Protein AF-A0A521FNT0-F1 (afdb_monomer_lite)

Organism: NCBI:txid1010611

Radius of gyration: 18.38 Å; chains: 1; bounding box: 33×50×55 Å

Foldseek 3Di:
DDPPDDDDDDDDPVVVVVVVVVVVVVLVVVLVVQCVVVVHHSVVSVVVVVVVVLVVLCVQPVVLSVQLVVLVCLLPDPPHDPVSNVVSVVSNVVSVVVSVVSVVVVVVVVVPDD

Structure (mmCIF, N/CA/C/O backbone):
data_AF-A0A521FNT0-F1
#
_entry.id   AF-A0A521FNT0-F1
#
loop_
_atom_site.group_PDB
_atom_site.id
_atom_site.type_symbol
_atom_site.label_atom_id
_atom_site.label_alt_id
_atom_site.label_comp_id
_atom_site.label_asym_id
_atom_site.label_entity_id
_atom_site.label_seq_id
_atom_site.pdbx_PDB_ins_code
_atom_site.Cartn_x
_atom_site.Cartn_y
_atom_site.Cartn_z
_atom_site.occupancy
_atom_site.B_iso_or_equiv
_atom_site.auth_seq_id
_atom_site.auth_comp_id
_atom_site.auth_asym_id
_atom_site.auth_atom_id
_atom_site.pdbx_PDB_model_num
ATOM 1 N N . MET A 1 1 ? 17.311 4.123 34.436 1.00 40.69 1 MET A N 1
ATOM 2 C CA . MET A 1 1 ? 16.516 3.098 33.728 1.00 40.69 1 MET A CA 1
ATOM 3 C C . MET A 1 1 ? 16.772 3.285 32.241 1.00 40.69 1 MET A C 1
ATOM 5 O O . MET A 1 1 ? 16.282 4.247 31.668 1.00 40.69 1 MET A O 1
ATOM 9 N N . THR A 1 2 ? 17.659 2.482 31.662 1.00 50.25 2 THR A N 1
ATOM 10 C CA . THR A 1 2 ? 18.022 2.520 30.237 1.00 50.25 2 THR A CA 1
ATOM 11 C C . THR A 1 2 ? 16.870 1.919 29.432 1.00 50.25 2 THR A C 1
ATOM 13 O O . THR A 1 2 ? 16.444 0.805 29.723 1.00 50.25 2 THR A O 1
ATOM 16 N N . ASP A 1 3 ? 16.312 2.672 28.481 1.00 54.53 3 ASP A N 1
ATOM 17 C CA . ASP A 1 3 ? 15.236 2.197 27.602 1.00 54.53 3 ASP A CA 1
ATOM 18 C C . ASP A 1 3 ? 15.739 0.986 26.787 1.00 54.53 3 ASP A C 1
ATOM 20 O O . ASP A 1 3 ? 16.749 1.081 26.093 1.00 54.53 3 ASP A O 1
ATOM 24 N N . ILE A 1 4 ? 15.066 -0.163 26.923 1.00 61.34 4 ILE A N 1
ATOM 25 C CA . ILE A 1 4 ? 15.440 -1.467 26.334 1.00 61.34 4 ILE A CA 1
ATOM 26 C C . ILE A 1 4 ? 15.068 -1.529 24.837 1.00 61.34 4 ILE A C 1
ATOM 28 O O . ILE A 1 4 ? 15.388 -2.489 24.133 1.00 61.34 4 ILE A O 1
ATOM 32 N N . ARG A 1 5 ? 14.379 -0.510 24.305 1.00 68.19 5 ARG A N 1
ATOM 33 C CA . ARG A 1 5 ? 13.996 -0.476 22.891 1.00 68.19 5 ARG A CA 1
ATOM 34 C C . ARG A 1 5 ? 15.233 -0.357 22.001 1.00 68.19 5 ARG A C 1
ATOM 36 O O . ARG A 1 5 ? 16.069 0.523 22.195 1.00 68.19 5 ARG A O 1
ATOM 43 N N . LYS A 1 6 ? 15.320 -1.237 20.991 1.00 54.25 6 LYS A N 1
ATOM 44 C CA . LYS A 1 6 ? 16.344 -1.170 19.936 1.00 54.25 6 LYS A CA 1
ATOM 45 C C . LYS A 1 6 ? 16.426 0.274 19.409 1.00 54.25 6 LYS A C 1
ATOM 47 O O . LYS A 1 6 ? 15.373 0.854 19.127 1.00 54.25 6 LYS A O 1
ATOM 52 N N . PRO A 1 7 ? 17.628 0.861 19.276 1.00 68.75 7 PRO A N 1
ATOM 53 C CA . PRO A 1 7 ? 17.769 2.227 18.794 1.00 68.75 7 PRO A CA 1
ATOM 54 C C . PRO A 1 7 ? 17.115 2.356 17.417 1.00 68.75 7 PRO A C 1
ATOM 56 O O . PRO A 1 7 ? 17.423 1.602 16.494 1.00 68.75 7 PRO A O 1
ATOM 59 N N . VAL A 1 8 ? 16.182 3.303 17.288 1.00 69.56 8 VAL A N 1
ATOM 60 C CA . VAL A 1 8 ? 15.528 3.594 16.011 1.00 69.56 8 VAL A CA 1
ATOM 61 C C . VAL A 1 8 ? 16.548 4.306 15.130 1.00 69.56 8 VAL A C 1
ATOM 63 O O . VAL A 1 8 ? 16.787 5.501 15.303 1.00 69.56 8 VAL A O 1
ATOM 66 N N . GLN A 1 9 ? 17.156 3.578 14.194 1.00 71.06 9 GLN A N 1
ATOM 67 C CA . GLN A 1 9 ? 18.001 4.185 13.172 1.00 71.06 9 GLN A CA 1
ATOM 68 C C . GLN A 1 9 ? 17.129 5.066 12.277 1.00 71.06 9 GLN A C 1
ATOM 70 O O . GLN A 1 9 ? 16.244 4.584 11.572 1.00 71.06 9 GLN A O 1
ATOM 75 N N . ARG A 1 10 ? 17.361 6.377 12.339 1.00 73.94 10 ARG A N 1
ATOM 76 C CA . ARG A 1 10 ? 16.763 7.353 11.429 1.00 73.94 10 ARG A CA 1
ATOM 77 C C . ARG A 1 10 ? 17.869 7.832 10.494 1.00 73.94 10 ARG A C 1
ATOM 79 O O . ARG A 1 10 ? 18.678 8.644 10.938 1.00 73.94 10 ARG A O 1
ATOM 86 N N . PRO A 1 11 ? 17.952 7.307 9.260 1.00 77.94 11 PRO A N 1
ATOM 87 C CA . PRO A 1 11 ? 18.937 7.785 8.301 1.00 77.94 11 PRO A CA 1
ATOM 88 C C . PRO A 1 11 ? 18.740 9.283 8.053 1.00 77.94 11 PRO A C 1
ATOM 90 O O . PRO A 1 11 ? 17.605 9.772 8.098 1.00 77.94 11 PRO A O 1
ATOM 93 N N . ASP A 1 12 ? 19.833 10.004 7.814 1.00 88.25 12 ASP A N 1
ATOM 94 C CA . ASP A 1 12 ? 19.775 11.405 7.393 1.00 88.25 12 ASP A CA 1
ATOM 95 C C . ASP A 1 12 ? 19.097 11.549 6.017 1.00 88.25 12 ASP A C 1
ATOM 97 O O . ASP A 1 12 ? 18.793 10.564 5.337 1.00 88.25 12 ASP A O 1
ATOM 101 N N . SER A 1 13 ? 18.798 12.786 5.616 1.00 84.31 13 SER A N 1
ATOM 102 C CA . SER A 1 13 ? 18.087 13.054 4.360 1.00 84.31 13 SER A CA 1
ATOM 103 C C . SER A 1 13 ? 18.835 12.525 3.135 1.00 84.31 13 SER A C 1
ATOM 105 O O . SER A 1 13 ? 18.212 11.968 2.237 1.00 84.31 13 SER A O 1
ATOM 107 N N . GLU A 1 14 ? 20.163 12.643 3.114 1.00 89.44 14 GLU A N 1
ATOM 108 C CA . GLU A 1 14 ? 20.989 12.182 1.995 1.00 89.44 14 GLU A CA 1
ATOM 109 C C . GLU A 1 14 ? 20.944 10.654 1.860 1.00 89.44 14 GLU A C 1
ATOM 111 O O . GLU A 1 14 ? 20.745 10.116 0.767 1.00 89.44 14 GLU A O 1
ATOM 116 N N . THR A 1 15 ? 21.031 9.951 2.987 1.00 87.81 15 THR A N 1
ATOM 117 C CA . THR A 1 15 ? 20.911 8.497 3.063 1.00 87.81 15 THR A CA 1
ATOM 118 C C . THR A 1 15 ? 19.506 8.047 2.667 1.00 87.81 15 THR A C 1
ATOM 120 O O . THR A 1 15 ? 19.365 7.090 1.906 1.00 87.81 15 THR A O 1
ATOM 123 N N . GLN A 1 16 ? 18.454 8.746 3.107 1.00 85.00 16 GLN A N 1
ATOM 124 C CA . GLN A 1 16 ? 17.076 8.453 2.694 1.00 85.00 16 GLN A CA 1
ATOM 125 C C . GLN A 1 16 ? 16.885 8.604 1.179 1.00 85.00 16 GLN A C 1
ATOM 127 O O . GLN A 1 16 ? 16.254 7.7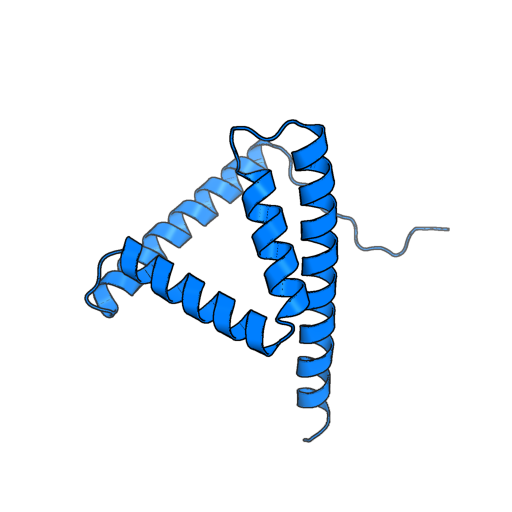49 0.551 1.00 85.00 16 GLN A O 1
ATOM 132 N N . ASP A 1 17 ? 17.455 9.646 0.576 1.00 88.56 17 ASP A N 1
ATOM 133 C CA . ASP A 1 17 ? 17.385 9.870 -0.868 1.00 88.56 17 ASP A CA 1
ATOM 134 C C . ASP A 1 17 ? 18.194 8.827 -1.649 1.00 88.56 17 ASP A C 1
ATOM 136 O O . ASP A 1 17 ? 17.738 8.314 -2.677 1.00 88.56 17 ASP A O 1
ATOM 140 N N . ALA A 1 18 ? 19.378 8.453 -1.157 1.00 90.69 18 ALA A N 1
ATOM 141 C CA . ALA A 1 18 ? 20.175 7.368 -1.721 1.00 90.69 18 ALA A CA 1
ATOM 142 C C . ALA A 1 18 ? 19.423 6.027 -1.675 1.00 90.69 18 ALA A C 1
ATOM 144 O O . ALA A 1 18 ? 19.320 5.345 -2.700 1.00 90.69 18 ALA A O 1
ATOM 145 N N . MET A 1 19 ? 18.822 5.690 -0.531 1.00 88.38 19 MET A N 1
ATOM 146 C CA . MET A 1 19 ? 17.981 4.500 -0.377 1.00 88.38 19 MET A CA 1
ATOM 147 C C . MET A 1 19 ? 16.786 4.535 -1.330 1.00 88.38 19 MET A C 1
ATOM 149 O O . MET A 1 19 ? 16.524 3.549 -2.017 1.00 88.38 19 MET A O 1
ATOM 153 N N . ARG A 1 20 ? 16.087 5.672 -1.438 1.00 88.00 20 ARG A N 1
ATOM 154 C CA . ARG A 1 20 ? 14.946 5.826 -2.350 1.00 88.00 20 ARG A CA 1
ATOM 155 C C . ARG A 1 20 ? 15.347 5.569 -3.802 1.00 88.00 20 ARG A C 1
ATOM 157 O O . ARG A 1 20 ? 14.628 4.862 -4.505 1.00 88.00 20 ARG A O 1
ATOM 164 N N . ARG A 1 21 ? 16.491 6.099 -4.249 1.00 93.25 21 ARG A N 1
ATOM 165 C CA . ARG A 1 21 ? 17.018 5.858 -5.605 1.00 93.25 21 ARG A CA 1
ATOM 166 C C . ARG A 1 21 ? 17.339 4.386 -5.843 1.00 93.25 21 ARG A C 1
ATOM 168 O O . ARG A 1 21 ? 16.958 3.852 -6.881 1.00 93.25 21 ARG A O 1
ATOM 175 N N . MET A 1 22 ? 17.991 3.730 -4.883 1.00 94.38 22 MET A N 1
ATOM 176 C CA . MET A 1 22 ? 18.320 2.304 -4.968 1.00 94.38 22 MET A CA 1
ATOM 177 C C . MET A 1 22 ? 17.058 1.437 -5.052 1.00 94.38 22 MET A C 1
ATOM 179 O O . MET A 1 22 ? 16.945 0.598 -5.945 1.00 94.38 22 MET A O 1
ATOM 183 N N . ILE A 1 23 ? 16.086 1.681 -4.168 1.00 91.88 23 ILE A N 1
ATOM 184 C CA . ILE A 1 23 ? 14.800 0.972 -4.154 1.00 91.88 23 ILE A CA 1
ATOM 185 C C . ILE A 1 23 ? 14.070 1.182 -5.481 1.00 91.88 23 ILE A C 1
ATOM 187 O O . ILE A 1 23 ? 13.605 0.220 -6.085 1.00 91.88 23 ILE A O 1
ATOM 191 N N . HIS A 1 24 ? 14.012 2.420 -5.973 1.00 92.69 24 HIS A N 1
ATOM 192 C CA . HIS A 1 24 ? 13.373 2.726 -7.249 1.00 92.69 24 HIS A CA 1
ATOM 193 C C . HIS A 1 24 ? 14.036 1.987 -8.419 1.00 92.69 24 HIS A C 1
ATOM 195 O O . HIS A 1 24 ? 13.341 1.375 -9.227 1.00 92.69 24 HIS A O 1
ATOM 201 N N . ALA A 1 25 ? 15.371 1.993 -8.497 1.00 95.19 25 ALA A N 1
ATOM 202 C CA . ALA A 1 25 ? 16.103 1.271 -9.536 1.00 95.19 25 ALA A CA 1
ATOM 203 C C . ALA A 1 25 ? 15.795 -0.234 -9.503 1.00 95.19 25 ALA A C 1
ATOM 205 O O . ALA A 1 25 ? 15.520 -0.830 -10.544 1.00 95.19 25 ALA A O 1
ATOM 206 N N . HIS A 1 26 ? 15.763 -0.827 -8.307 1.00 94.75 26 HIS A N 1
ATOM 207 C CA . HIS A 1 26 ? 15.424 -2.236 -8.141 1.00 94.75 26 HIS A CA 1
ATOM 208 C C . HIS A 1 26 ? 13.975 -2.541 -8.549 1.00 94.75 26 HIS A C 1
ATOM 210 O O . HIS A 1 26 ? 13.729 -3.513 -9.259 1.00 94.75 26 HIS A O 1
ATOM 216 N N . LEU A 1 27 ? 13.017 -1.692 -8.160 1.00 93.12 27 LEU A N 1
ATOM 217 C CA . LEU A 1 27 ? 11.609 -1.844 -8.537 1.00 93.12 27 LEU A CA 1
ATOM 218 C C . LEU A 1 27 ? 11.407 -1.745 -10.051 1.00 93.12 27 LEU A C 1
ATOM 220 O O . LE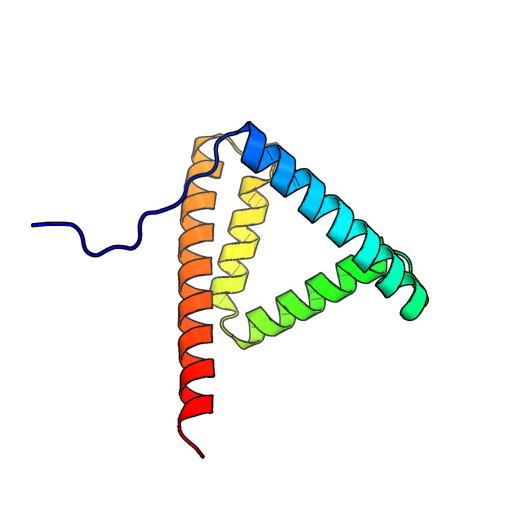U A 1 27 ? 10.625 -2.512 -10.613 1.00 93.12 27 LEU A O 1
ATOM 224 N N . MET A 1 28 ? 12.121 -0.843 -10.726 1.00 95.75 28 MET A N 1
ATOM 225 C CA . MET A 1 28 ? 12.063 -0.715 -12.185 1.00 95.75 28 MET A CA 1
ATOM 226 C C . MET A 1 28 ? 12.630 -1.935 -12.899 1.00 95.75 28 MET A C 1
ATOM 228 O O . MET A 1 28 ? 11.994 -2.458 -13.813 1.00 95.75 28 MET A O 1
ATOM 232 N N . ASP A 1 29 ? 13.776 -2.434 -12.451 1.00 96.62 29 ASP A N 1
ATOM 233 C CA . ASP A 1 29 ? 14.386 -3.647 -12.991 1.00 96.62 29 ASP A CA 1
ATOM 234 C C . ASP A 1 29 ? 13.500 -4.889 -12.760 1.00 96.62 29 ASP A C 1
ATOM 236 O O . ASP A 1 29 ? 13.204 -5.638 -13.696 1.00 96.62 29 ASP A O 1
ATOM 240 N N . ALA A 1 30 ? 12.972 -5.062 -11.544 1.00 94.56 30 ALA A N 1
ATOM 241 C CA . ALA A 1 30 ? 12.031 -6.132 -11.219 1.00 94.56 30 ALA A CA 1
ATOM 242 C C . ALA A 1 30 ? 10.751 -6.056 -12.069 1.00 94.56 30 ALA A C 1
ATOM 244 O O . ALA A 1 30 ? 10.334 -7.066 -12.636 1.00 94.56 30 ALA A O 1
ATOM 245 N N . THR A 1 31 ? 10.178 -4.860 -12.233 1.00 95.69 31 THR A N 1
ATOM 246 C CA . THR A 1 31 ? 8.995 -4.635 -13.081 1.00 95.69 31 THR A CA 1
ATOM 247 C C . THR A 1 31 ? 9.294 -4.963 -14.542 1.00 95.69 31 THR A C 1
ATOM 249 O O . THR A 1 31 ? 8.494 -5.623 -15.202 1.00 95.69 31 THR A O 1
ATOM 252 N N . ALA A 1 32 ? 10.455 -4.558 -15.064 1.00 96.88 32 ALA A N 1
ATOM 253 C CA . ALA A 1 32 ? 10.849 -4.835 -16.444 1.00 96.88 32 ALA A CA 1
ATOM 254 C C . ALA A 1 32 ? 11.082 -6.332 -16.701 1.00 96.88 32 ALA A C 1
ATOM 256 O O . ALA A 1 32 ? 10.751 -6.843 -17.772 1.00 96.88 32 ALA A O 1
ATOM 257 N N . ARG A 1 33 ? 11.662 -7.062 -15.742 1.00 97.12 33 ARG A N 1
ATOM 258 C CA . ARG A 1 33 ? 11.784 -8.526 -15.830 1.00 97.12 33 ARG A CA 1
ATOM 259 C C . ARG A 1 33 ? 10.425 -9.215 -15.735 1.00 97.12 33 ARG A C 1
ATOM 261 O O . ARG A 1 33 ? 10.109 -10.027 -16.599 1.00 97.12 33 ARG A O 1
ATOM 268 N N . GLY A 1 34 ? 9.628 -8.866 -14.727 1.00 94.44 34 GLY A N 1
ATOM 269 C CA . GLY A 1 34 ? 8.329 -9.483 -14.466 1.00 94.44 34 GLY A CA 1
ATOM 270 C C . GLY A 1 34 ? 7.335 -9.276 -15.604 1.00 94.44 34 GLY A C 1
ATOM 271 O O . GLY A 1 34 ? 6.740 -10.236 -16.080 1.00 94.44 34 GLY A O 1
ATOM 272 N N . SER A 1 35 ? 7.223 -8.046 -16.112 1.00 97.00 35 SER A N 1
ATOM 273 C CA . SER A 1 35 ? 6.333 -7.724 -17.237 1.00 97.00 35 SER A CA 1
ATOM 274 C C . SER A 1 35 ? 6.711 -8.459 -18.525 1.00 97.00 35 SER A C 1
ATOM 276 O O . SER A 1 35 ? 5.835 -9.011 -19.186 1.00 97.00 35 SER A O 1
ATOM 278 N N . ARG A 1 36 ? 8.011 -8.565 -18.845 1.00 97.38 36 ARG A N 1
ATOM 279 C CA . ARG A 1 36 ? 8.485 -9.376 -19.980 1.00 97.38 36 ARG A CA 1
ATOM 280 C C . ARG A 1 36 ? 8.156 -10.854 -19.809 1.00 97.38 36 ARG A C 1
ATOM 282 O O . ARG A 1 36 ? 7.662 -11.462 -20.750 1.00 97.38 36 ARG A O 1
ATOM 289 N N . ALA A 1 37 ? 8.405 -11.416 -18.627 1.00 96.62 37 ALA A N 1
ATOM 290 C CA . ALA A 1 37 ? 8.117 -12.822 -18.350 1.00 96.62 37 ALA A CA 1
ATOM 291 C C . ALA A 1 37 ? 6.612 -13.133 -18.424 1.00 96.62 37 ALA A C 1
ATOM 293 O O . ALA A 1 37 ? 6.225 -14.181 -18.929 1.00 96.62 37 ALA A O 1
ATOM 294 N N . ALA A 1 38 ? 5.769 -12.206 -17.967 1.00 93.06 38 ALA A N 1
ATOM 295 C CA . ALA A 1 38 ? 4.315 -12.325 -18.009 1.00 93.06 38 ALA A CA 1
ATOM 296 C C . ALA A 1 38 ? 3.697 -11.949 -19.371 1.00 93.06 38 ALA A C 1
ATOM 298 O O . ALA A 1 38 ? 2.486 -12.072 -19.540 1.00 93.06 38 ALA A O 1
ATOM 299 N N . GLY A 1 39 ? 4.491 -11.458 -20.331 1.00 96.12 39 GLY A N 1
ATOM 300 C CA . GLY A 1 39 ? 3.994 -11.017 -21.636 1.00 96.12 39 GLY A CA 1
ATOM 301 C C . GLY A 1 39 ? 3.048 -9.811 -21.566 1.00 96.12 39 GLY A C 1
ATOM 302 O O . GLY A 1 39 ? 2.139 -9.698 -22.384 1.00 96.12 39 GLY A O 1
ATOM 303 N N . CYS A 1 40 ? 3.229 -8.917 -20.591 1.00 95.88 40 CYS A N 1
ATOM 304 C CA . CYS A 1 40 ? 2.370 -7.751 -20.382 1.00 95.88 40 CYS A CA 1
ATOM 305 C C . CYS A 1 40 ? 3.178 -6.447 -20.289 1.00 95.88 40 CYS A C 1
ATOM 307 O O . CYS A 1 40 ? 4.407 -6.437 -20.341 1.00 95.88 40 CYS A O 1
ATOM 309 N N . THR A 1 41 ? 2.488 -5.309 -20.177 1.00 96.19 41 THR A N 1
ATOM 310 C CA . THR A 1 41 ? 3.163 -4.023 -19.943 1.00 96.19 41 THR A CA 1
ATOM 311 C C . THR A 1 41 ? 3.621 -3.905 -18.488 1.00 96.19 41 THR A C 1
ATOM 313 O O . THR A 1 41 ? 3.038 -4.517 -17.592 1.00 96.19 41 THR A O 1
ATOM 316 N N . GLY A 1 42 ? 4.621 -3.059 -18.220 1.00 92.38 42 GLY A N 1
ATOM 317 C CA . GLY A 1 42 ? 5.055 -2.765 -16.848 1.00 92.38 42 GLY A CA 1
ATOM 318 C C . GLY A 1 42 ? 3.916 -2.267 -15.951 1.00 92.38 42 GLY A C 1
ATOM 319 O O . GLY A 1 42 ? 3.804 -2.688 -14.804 1.00 92.38 42 GLY A O 1
ATOM 320 N N . MET A 1 43 ? 3.018 -1.436 -16.489 1.00 94.00 43 MET A N 1
ATOM 321 C CA . MET A 1 43 ? 1.851 -0.954 -15.747 1.00 94.00 43 MET A CA 1
ATOM 322 C C . MET A 1 43 ? 0.872 -2.086 -15.428 1.00 94.00 43 MET A C 1
ATOM 324 O O . MET A 1 43 ? 0.435 -2.200 -14.287 1.00 94.00 43 MET A O 1
ATOM 328 N N . SER A 1 44 ? 0.568 -2.953 -16.399 1.00 93.06 44 SER A N 1
ATOM 329 C CA . SER A 1 44 ? -0.282 -4.127 -16.172 1.00 93.06 44 SER A CA 1
ATOM 330 C C . SER A 1 44 ? 0.304 -5.036 -15.092 1.00 93.06 44 SER A C 1
ATOM 332 O O . SER A 1 44 ? -0.423 -5.463 -14.203 1.00 93.06 44 SER A O 1
ATOM 334 N N . PHE A 1 45 ? 1.618 -5.278 -15.124 1.00 94.88 45 PHE A N 1
ATOM 335 C CA . PHE A 1 45 ? 2.312 -6.080 -14.118 1.00 94.88 45 PHE A CA 1
ATOM 336 C C . PHE A 1 45 ? 2.157 -5.501 -12.704 1.00 94.88 45 PHE A C 1
ATOM 338 O O . PHE A 1 45 ? 1.774 -6.217 -11.781 1.00 94.88 45 PHE A O 1
ATOM 345 N N . VAL A 1 46 ? 2.392 -4.194 -12.540 1.00 93.50 46 VAL A N 1
ATOM 346 C CA . VAL A 1 46 ? 2.230 -3.515 -11.244 1.00 93.50 46 VAL A CA 1
ATOM 347 C C . VAL A 1 46 ? 0.776 -3.562 -10.775 1.00 93.50 46 VAL A C 1
ATOM 349 O O . VAL A 1 46 ? 0.526 -3.860 -9.610 1.00 93.50 46 VAL A O 1
ATOM 352 N N . MET A 1 47 ? -0.188 -3.318 -11.668 1.00 93.38 47 MET A N 1
ATOM 353 C CA . MET A 1 47 ? -1.613 -3.388 -11.329 1.00 93.38 47 MET A CA 1
ATOM 354 C C . MET A 1 47 ? -2.018 -4.787 -10.862 1.00 93.38 47 MET A C 1
ATOM 356 O O . MET A 1 47 ? -2.688 -4.899 -9.841 1.00 93.38 47 MET A O 1
ATOM 360 N N . ILE A 1 48 ? -1.565 -5.841 -11.549 1.00 91.31 48 ILE A N 1
ATOM 361 C CA . ILE A 1 48 ? -1.808 -7.232 -11.143 1.00 91.31 48 ILE A CA 1
ATOM 362 C C . ILE A 1 48 ? -1.243 -7.481 -9.739 1.00 91.31 48 ILE A C 1
ATOM 364 O O . ILE A 1 48 ? -1.965 -7.956 -8.863 1.00 91.31 48 ILE A O 1
ATOM 368 N N . GLY A 1 49 ? 0.012 -7.094 -9.489 1.00 90.56 49 GLY A N 1
ATOM 369 C CA . GLY A 1 49 ? 0.633 -7.242 -8.170 1.00 90.56 49 GLY A CA 1
ATOM 370 C C . GLY A 1 49 ? -0.135 -6.511 -7.066 1.00 90.56 49 GLY A C 1
ATOM 371 O O . GLY A 1 49 ? -0.393 -7.087 -6.013 1.00 90.56 49 GLY A O 1
ATOM 372 N N . MET A 1 50 ? -0.578 -5.276 -7.322 1.00 91.81 50 MET A N 1
ATOM 373 C CA . MET A 1 50 ? -1.403 -4.525 -6.370 1.00 91.81 50 MET A CA 1
ATOM 374 C C . MET A 1 50 ? -2.762 -5.184 -6.123 1.00 91.81 50 MET A C 1
ATOM 376 O O . MET A 1 50 ? -3.241 -5.152 -4.993 1.00 91.81 50 MET A O 1
ATOM 380 N N . THR A 1 51 ? -3.388 -5.781 -7.143 1.00 91.94 51 THR A N 1
ATOM 381 C CA . THR A 1 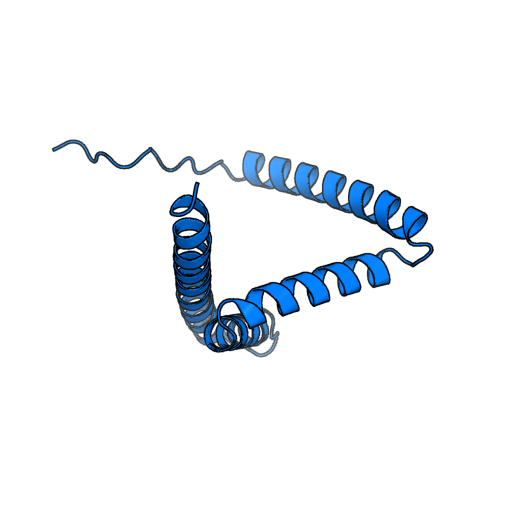51 ? -4.667 -6.487 -6.966 1.00 91.94 51 THR A CA 1
ATOM 382 C C . THR A 1 51 ? -4.522 -7.773 -6.162 1.00 91.94 51 THR A C 1
ATOM 384 O O . THR A 1 51 ? -5.372 -8.030 -5.316 1.00 91.94 51 THR A O 1
ATOM 387 N N . ILE A 1 52 ? -3.444 -8.537 -6.370 1.00 92.50 52 ILE A N 1
ATOM 388 C CA . ILE A 1 52 ? -3.148 -9.741 -5.579 1.00 92.50 52 ILE A CA 1
ATOM 389 C C . ILE A 1 52 ? -2.920 -9.343 -4.123 1.00 92.50 52 ILE A C 1
ATOM 391 O O . ILE A 1 52 ? -3.610 -9.835 -3.240 1.00 92.50 52 ILE A O 1
ATOM 395 N N . TRP A 1 53 ? -2.045 -8.364 -3.890 1.00 93.00 53 TRP A N 1
ATOM 396 C CA . TRP A 1 53 ? -1.764 -7.850 -2.551 1.00 93.00 53 TRP A CA 1
ATOM 397 C C . TRP A 1 53 ? -3.018 -7.321 -1.840 1.00 93.00 53 TRP A C 1
ATOM 399 O O . TRP A 1 53 ? -3.230 -7.580 -0.658 1.00 93.00 53 TRP A O 1
ATOM 409 N N . ALA A 1 54 ? -3.883 -6.592 -2.550 1.00 92.88 54 ALA A N 1
ATOM 410 C CA . ALA A 1 54 ? -5.150 -6.136 -1.988 1.00 92.88 54 ALA A CA 1
ATOM 411 C C . ALA A 1 54 ? -6.104 -7.303 -1.682 1.00 92.88 54 ALA A C 1
ATOM 413 O O . ALA A 1 54 ? -6.834 -7.225 -0.698 1.00 92.88 54 ALA A O 1
ATOM 414 N N . GLY A 1 55 ? -6.097 -8.363 -2.495 1.00 94.44 55 GLY A N 1
ATOM 415 C CA . GLY A 1 55 ? -6.838 -9.599 -2.237 1.00 94.44 55 GLY A CA 1
ATOM 416 C C . GLY A 1 55 ? -6.370 -10.292 -0.959 1.00 94.44 55 GLY A C 1
ATOM 417 O O . GLY A 1 55 ? -7.180 -10.513 -0.067 1.00 94.44 55 GLY A O 1
ATOM 418 N N . GLU A 1 56 ? -5.063 -10.514 -0.816 1.00 92.44 56 GLU A N 1
ATOM 419 C CA . GLU A 1 56 ? -4.458 -11.129 0.378 1.00 92.44 56 GLU A CA 1
ATOM 420 C C . GLU A 1 56 ? -4.774 -10.329 1.654 1.00 92.44 56 GLU A C 1
ATOM 422 O O . GLU A 1 56 ? -5.181 -10.877 2.677 1.00 92.44 56 GLU A O 1
ATOM 427 N N . LEU A 1 57 ? -4.681 -8.996 1.600 1.00 92.69 57 LEU A N 1
ATOM 428 C CA . LEU A 1 57 ? -5.062 -8.153 2.738 1.00 92.69 57 LEU A CA 1
ATOM 429 C C . LEU A 1 57 ? -6.566 -8.182 3.039 1.00 92.69 57 LEU A C 1
ATOM 431 O O . LEU A 1 57 ? -6.964 -7.956 4.185 1.00 92.69 57 LEU A O 1
ATOM 435 N N . ALA A 1 58 ? -7.407 -8.397 2.026 1.00 93.44 58 ALA A N 1
ATOM 436 C CA . ALA A 1 58 ? -8.848 -8.510 2.208 1.00 93.44 58 ALA A CA 1
ATOM 437 C C . ALA A 1 58 ? -9.228 -9.837 2.871 1.00 93.44 58 ALA A C 1
ATOM 439 O O . ALA A 1 58 ? -10.204 -9.864 3.618 1.00 93.44 58 ALA A O 1
ATOM 440 N N . GLU A 1 59 ? -8.468 -10.901 2.614 1.00 93.06 59 GLU A N 1
ATOM 441 C CA . GLU A 1 59 ? -8.602 -12.19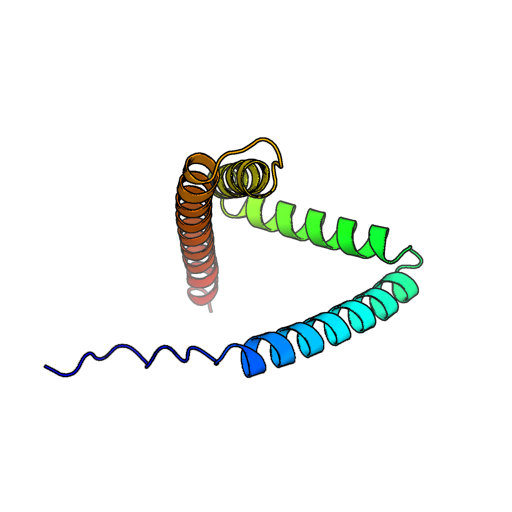1 3.297 1.00 93.06 59 GLU A CA 1
ATOM 442 C C . GLU A 1 59 ? -8.188 -12.081 4.773 1.00 93.06 59 GLU A C 1
ATOM 444 O O . GLU A 1 59 ? -8.893 -12.597 5.638 1.00 93.06 59 GLU A O 1
ATOM 449 N N . LEU A 1 60 ? -7.131 -11.314 5.067 1.00 92.06 60 LEU A N 1
ATOM 450 C CA . LEU A 1 60 ? -6.651 -11.030 6.427 1.00 92.06 60 LEU A CA 1
ATOM 451 C C . LEU A 1 60 ? -7.629 -10.196 7.278 1.00 92.06 60 LEU A C 1
ATOM 453 O O . LEU A 1 60 ? -8.104 -10.627 8.327 1.00 92.06 60 LEU A O 1
ATOM 457 N N . ASP A 1 61 ? -7.899 -8.952 6.870 1.00 94.44 61 ASP A N 1
ATOM 458 C CA . ASP A 1 61 ? -8.870 -8.072 7.534 1.00 94.44 61 ASP A CA 1
ATOM 459 C C . ASP A 1 61 ? -9.447 -7.071 6.515 1.00 94.44 61 ASP A C 1
ATOM 461 O O . ASP A 1 61 ? -8.894 -5.976 6.307 1.00 94.44 61 ASP A O 1
ATOM 465 N N . PRO A 1 62 ? -10.620 -7.373 5.926 1.00 94.88 62 PRO A N 1
ATOM 466 C CA . PRO A 1 62 ? -11.208 -6.534 4.886 1.00 94.88 62 PRO A CA 1
ATOM 467 C C . PRO A 1 62 ? -11.621 -5.158 5.422 1.00 94.88 62 PRO A C 1
ATOM 469 O O . PRO A 1 62 ? -11.631 -4.159 4.693 1.00 94.88 62 PRO A O 1
ATOM 472 N N . ARG A 1 63 ? -11.937 -5.058 6.720 1.00 96.31 63 ARG A N 1
ATOM 473 C CA . ARG A 1 63 ? -12.355 -3.800 7.343 1.00 96.31 63 ARG A CA 1
ATOM 474 C C . ARG A 1 63 ? -11.167 -2.869 7.543 1.00 96.31 63 ARG A C 1
ATOM 476 O O . ARG A 1 63 ? -11.308 -1.658 7.346 1.00 96.31 63 ARG A O 1
ATOM 483 N N . SER A 1 64 ? -10.027 -3.397 7.975 1.00 95.81 64 SER A N 1
ATOM 484 C CA . SER A 1 64 ? -8.807 -2.601 8.131 1.00 95.81 64 SER A CA 1
ATOM 485 C C . SER A 1 64 ? -8.214 -2.226 6.774 1.00 95.81 64 SER A C 1
ATOM 487 O O . SER A 1 64 ? -7.868 -1.057 6.593 1.00 95.81 64 SER A O 1
ATOM 489 N N . LEU A 1 65 ? -8.234 -3.125 5.783 1.00 96.50 65 LEU A N 1
ATOM 490 C CA . LEU A 1 65 ? -7.879 -2.792 4.399 1.00 96.50 65 LEU A CA 1
ATOM 491 C C . LEU A 1 65 ? -8.724 -1.629 3.856 1.00 96.50 65 LEU A C 1
ATOM 493 O O . LEU A 1 65 ? -8.175 -0.625 3.402 1.00 96.50 65 LEU A O 1
ATOM 497 N N . SER A 1 66 ? -10.054 -1.710 3.964 1.00 96.81 66 SER A N 1
ATOM 498 C CA . SER A 1 66 ? -10.960 -0.651 3.495 1.00 96.81 66 SER A CA 1
ATOM 499 C C . SER A 1 66 ? -10.645 0.710 4.134 1.00 96.81 66 SER A C 1
ATOM 501 O O . SER A 1 66 ? -10.563 1.726 3.442 1.00 96.81 66 SER A O 1
ATOM 503 N N . LYS A 1 67 ? -10.374 0.740 5.446 1.00 97.31 67 LYS A N 1
ATOM 504 C CA . LYS A 1 67 ? -9.980 1.971 6.155 1.00 97.31 67 LYS A CA 1
ATOM 505 C C . LYS A 1 67 ? -8.626 2.508 5.708 1.00 97.31 67 LYS A C 1
ATOM 507 O O . LYS A 1 67 ? -8.440 3.724 5.687 1.00 97.31 67 LYS A O 1
ATOM 512 N N . MET A 1 68 ? -7.679 1.625 5.398 1.00 96.88 68 MET A N 1
ATOM 513 C CA . MET A 1 68 ? -6.378 2.021 4.873 1.00 96.88 68 MET A CA 1
ATOM 514 C C . MET A 1 68 ? -6.535 2.668 3.492 1.00 96.88 68 MET A C 1
ATOM 516 O O . MET A 1 68 ? -6.006 3.757 3.284 1.00 96.88 68 MET A O 1
ATOM 520 N N . LEU A 1 69 ? -7.293 2.046 2.584 1.00 96.00 69 LEU A N 1
ATOM 521 C CA . LEU A 1 69 ? -7.529 2.562 1.231 1.00 96.00 69 LEU A CA 1
ATOM 522 C C . LEU A 1 69 ? -8.295 3.896 1.243 1.00 96.00 69 LEU A C 1
ATOM 524 O O . LEU A 1 69 ? -7.895 4.829 0.549 1.00 96.00 69 LEU A O 1
ATOM 528 N N . ASP A 1 70 ? -9.322 4.036 2.088 1.00 97.50 70 ASP A N 1
ATOM 529 C CA . ASP A 1 70 ? -10.025 5.314 2.294 1.00 97.50 70 ASP A CA 1
ATOM 530 C C . ASP A 1 70 ? -9.097 6.404 2.853 1.00 97.50 70 ASP A C 1
ATOM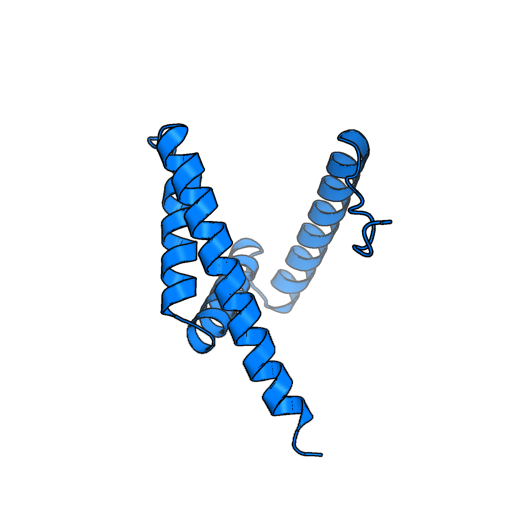 532 O O . ASP A 1 70 ? -9.137 7.562 2.448 1.00 97.50 70 ASP A O 1
ATOM 536 N N . ALA A 1 71 ? -8.207 6.058 3.783 1.00 97.56 71 ALA A N 1
ATOM 537 C CA . ALA A 1 71 ? -7.247 7.029 4.287 1.00 97.56 71 ALA A CA 1
ATOM 538 C C . ALA A 1 71 ? -6.251 7.470 3.201 1.00 97.56 71 ALA A C 1
ATOM 540 O O . ALA A 1 71 ? -5.921 8.654 3.128 1.00 97.56 71 ALA A O 1
ATOM 541 N N . LEU A 1 72 ? -5.793 6.546 2.350 1.00 96.50 72 LEU A N 1
ATOM 542 C CA . LEU A 1 72 ? -4.910 6.860 1.226 1.00 96.50 72 LEU A CA 1
ATOM 543 C C . LEU A 1 72 ? -5.589 7.793 0.217 1.00 96.50 72 LEU A C 1
ATOM 545 O O . LEU A 1 72 ? -4.943 8.740 -0.232 1.00 96.50 72 LEU A O 1
ATOM 549 N N . SER A 1 73 ? -6.878 7.590 -0.081 1.00 97.31 73 SER A N 1
ATOM 550 C CA . SER A 1 73 ? -7.611 8.468 -1.004 1.00 97.31 73 SER A CA 1
ATOM 551 C C . SER A 1 73 ? -7.600 9.924 -0.523 1.00 97.31 73 SER A C 1
ATOM 553 O O . SER A 1 73 ? -7.315 10.822 -1.305 1.00 97.31 73 SER A O 1
ATOM 555 N N . VAL A 1 74 ? -7.770 10.159 0.783 1.00 97.88 74 VAL A N 1
ATOM 556 C CA . VAL A 1 74 ? -7.717 11.506 1.379 1.00 97.88 74 VAL A CA 1
ATOM 557 C C . VAL A 1 74 ? -6.295 12.081 1.428 1.00 97.88 74 VAL A C 1
ATOM 559 O O . VAL A 1 74 ? -6.110 13.287 1.281 1.00 97.88 74 VAL A O 1
ATOM 562 N N . ILE A 1 75 ? -5.268 11.254 1.655 1.00 97.31 75 ILE A N 1
ATOM 563 C CA . ILE A 1 75 ? -3.866 11.714 1.708 1.00 97.31 75 ILE A CA 1
ATOM 564 C C . ILE A 1 75 ? -3.424 12.267 0.347 1.00 97.31 75 ILE A C 1
ATOM 566 O O . ILE A 1 75 ? -2.783 13.324 0.286 1.00 97.31 75 ILE A O 1
ATOM 570 N N . TYR A 1 76 ? -3.781 11.561 -0.726 1.00 95.56 76 TYR A N 1
ATOM 571 C CA . TYR A 1 76 ? -3.390 11.902 -2.091 1.00 95.56 76 TYR A CA 1
ATOM 572 C C . TYR A 1 76 ? -4.396 12.794 -2.824 1.00 95.56 76 TYR A C 1
ATOM 574 O O . TYR A 1 76 ? -4.086 13.265 -3.915 1.00 95.56 76 TYR A O 1
ATOM 582 N N . ASP A 1 77 ? -5.545 13.099 -2.216 1.00 96.44 77 ASP A N 1
ATOM 583 C CA . ASP A 1 77 ? -6.490 14.080 -2.743 1.00 96.44 77 ASP A CA 1
ATOM 584 C C . ASP A 1 77 ? -5.844 15.487 -2.783 1.00 96.44 77 ASP A C 1
ATOM 586 O O . ASP A 1 77 ? -5.395 16.005 -1.745 1.00 96.44 77 ASP A O 1
ATOM 590 N N . PRO A 1 78 ? -5.752 16.133 -3.963 1.00 95.88 78 PRO A N 1
ATOM 591 C CA . PRO A 1 78 ? -5.255 17.501 -4.077 1.00 95.88 78 PRO A CA 1
ATOM 592 C C . PRO A 1 78 ? -6.180 18.536 -3.418 1.00 95.88 78 PRO A C 1
ATOM 594 O O . PRO A 1 78 ? -5.692 19.592 -3.021 1.00 95.88 78 PRO A O 1
ATOM 597 N N . ALA A 1 79 ? -7.477 18.249 -3.264 1.00 97.06 79 ALA A N 1
ATOM 598 C CA . ALA A 1 79 ? -8.445 19.149 -2.636 1.00 97.06 79 ALA A CA 1
ATOM 599 C C . ALA A 1 79 ? -8.440 19.073 -1.097 1.00 97.06 79 ALA A C 1
ATOM 601 O O . ALA A 1 79 ? -8.966 19.967 -0.428 1.00 97.06 79 ALA A O 1
ATOM 602 N N . ALA A 1 80 ? -7.835 18.034 -0.513 1.00 96.06 80 ALA A N 1
ATOM 603 C CA . ALA A 1 80 ? -7.780 17.866 0.933 1.00 96.06 80 ALA A CA 1
ATOM 604 C C . ALA A 1 80 ? -6.782 18.834 1.595 1.00 96.06 80 ALA A C 1
ATOM 606 O O . ALA A 1 80 ? -5.623 18.963 1.193 1.00 96.06 80 ALA A O 1
ATOM 607 N N . ASN A 1 81 ? -7.205 19.471 2.686 1.00 96.94 81 ASN A N 1
ATOM 608 C CA . ASN A 1 81 ? -6.359 20.358 3.480 1.00 96.94 81 ASN A CA 1
ATOM 609 C C . ASN A 1 81 ? -5.396 19.589 4.410 1.00 96.94 81 ASN A C 1
ATOM 611 O O . ASN A 1 81 ? -5.540 18.389 4.661 1.00 96.94 81 ASN A O 1
ATOM 615 N N . ALA A 1 82 ? -4.414 20.298 4.978 1.00 97.12 82 ALA A N 1
ATOM 616 C CA . ALA A 1 82 ? -3.380 19.701 5.831 1.00 97.12 82 ALA A CA 1
ATOM 617 C C . ALA A 1 82 ? -3.949 18.934 7.042 1.00 97.12 82 ALA A C 1
ATOM 619 O O . ALA A 1 82 ? -3.447 17.867 7.401 1.00 97.12 82 ALA A O 1
ATOM 620 N N . THR A 1 83 ? -5.026 19.431 7.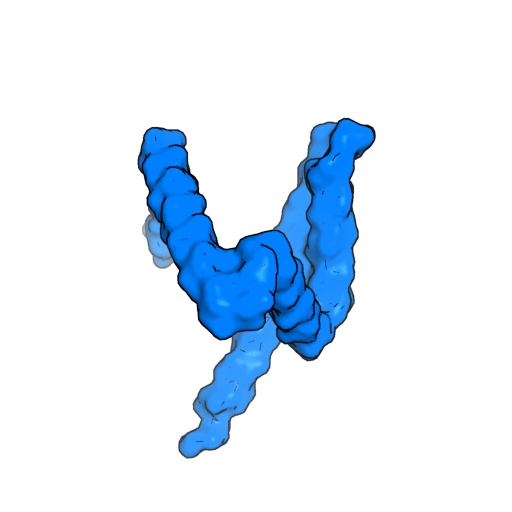657 1.00 97.62 83 THR A N 1
ATOM 621 C CA . THR A 1 83 ? -5.674 18.767 8.797 1.00 97.62 83 THR A CA 1
ATOM 622 C C . THR A 1 83 ? -6.361 17.467 8.384 1.00 97.62 83 THR A C 1
ATOM 624 O O . THR A 1 83 ? -6.263 16.469 9.102 1.00 97.62 83 THR A O 1
ATOM 627 N N . GLN A 1 84 ? -7.033 17.447 7.230 1.00 96.75 84 GLN A N 1
ATOM 628 C CA . GLN A 1 84 ? -7.638 16.238 6.666 1.00 96.75 84 GLN A CA 1
ATOM 629 C C . GLN A 1 84 ? -6.567 15.183 6.380 1.00 96.75 84 GLN A C 1
ATOM 631 O O . GLN A 1 84 ? -6.711 14.045 6.830 1.00 96.75 84 GLN A O 1
ATOM 636 N N . LYS A 1 85 ? -5.456 15.577 5.747 1.00 97.56 85 LYS A N 1
ATOM 637 C CA . LYS A 1 85 ? -4.323 14.683 5.460 1.00 97.56 85 LYS A CA 1
ATOM 638 C C . LYS A 1 85 ? -3.686 14.124 6.732 1.00 97.56 85 LYS A C 1
ATOM 640 O O . LYS A 1 85 ? -3.468 12.920 6.826 1.00 97.56 85 LYS A O 1
ATOM 645 N N . ALA A 1 86 ? -3.477 14.949 7.759 1.00 97.31 86 ALA A N 1
ATOM 646 C CA . ALA A 1 86 ? -2.932 14.494 9.040 1.00 97.31 86 ALA A CA 1
ATOM 647 C C . ALA A 1 86 ? -3.858 13.494 9.762 1.00 97.31 86 ALA A C 1
ATOM 649 O O . ALA A 1 86 ? -3.401 12.481 10.302 1.00 97.31 86 ALA A O 1
ATOM 650 N N . ARG A 1 87 ? -5.176 13.745 9.759 1.00 97.25 87 ARG A N 1
ATOM 651 C CA . ARG A 1 87 ? -6.171 12.810 10.316 1.00 97.25 87 ARG A CA 1
ATOM 652 C C . ARG A 1 87 ? -6.229 11.514 9.512 1.00 97.25 87 ARG A C 1
ATOM 654 O O . ARG A 1 87 ? -6.315 10.442 10.108 1.00 97.25 87 ARG A O 1
ATOM 661 N N . ALA A 1 88 ? -6.164 11.601 8.187 1.00 97.50 88 ALA A N 1
ATOM 662 C CA . ALA A 1 88 ? -6.101 10.442 7.311 1.00 97.50 88 ALA A CA 1
ATOM 663 C C . ALA A 1 88 ? -4.844 9.606 7.583 1.00 97.50 88 ALA A C 1
ATOM 665 O O . ALA A 1 88 ? -4.971 8.413 7.819 1.00 97.50 88 ALA A O 1
ATOM 666 N N . GLU A 1 89 ? -3.669 10.216 7.730 1.00 97.69 89 GLU A N 1
ATOM 667 C CA . GLU A 1 89 ? -2.434 9.497 8.074 1.00 97.69 89 GLU A CA 1
ATOM 668 C C . GLU A 1 89 ? -2.508 8.799 9.443 1.00 97.69 89 GLU A C 1
ATOM 670 O O . GLU A 1 89 ? -1.978 7.702 9.631 1.00 97.69 89 GLU A O 1
ATOM 675 N N . LYS A 1 90 ? -3.204 9.389 10.424 1.00 97.56 90 LYS A N 1
ATOM 676 C CA . LYS A 1 90 ? -3.491 8.701 11.695 1.00 97.56 90 LYS A CA 1
ATOM 677 C C . LYS A 1 90 ? -4.393 7.478 11.487 1.00 97.56 90 LYS A C 1
ATOM 679 O O . LYS A 1 90 ? -4.114 6.427 12.059 1.00 97.56 90 LYS A O 1
ATOM 684 N N . ARG A 1 91 ? -5.452 7.599 10.676 1.00 97.06 91 ARG A N 1
ATOM 685 C CA . ARG A 1 91 ? -6.352 6.476 10.347 1.00 97.06 91 ARG A CA 1
ATOM 686 C C . ARG A 1 91 ? -5.628 5.375 9.572 1.00 97.06 91 ARG A C 1
ATOM 688 O O . ARG A 1 91 ? -5.797 4.210 9.913 1.00 97.06 91 ARG A O 1
ATOM 695 N N . ARG A 1 92 ? -4.789 5.747 8.600 1.00 97.38 92 ARG A N 1
ATOM 696 C CA . ARG A 1 92 ? -3.968 4.831 7.801 1.00 97.38 92 ARG A CA 1
ATOM 697 C C . ARG A 1 92 ? -3.061 3.992 8.697 1.00 97.38 92 ARG A C 1
ATOM 699 O O . ARG A 1 92 ? -3.116 2.773 8.622 1.00 97.38 92 ARG A O 1
ATOM 706 N N . ARG A 1 93 ? -2.282 4.630 9.581 1.00 96.25 93 ARG A N 1
ATOM 707 C CA . ARG A 1 93 ? -1.389 3.925 10.520 1.00 96.25 93 ARG A CA 1
ATOM 708 C C . ARG A 1 93 ? -2.147 2.960 11.423 1.00 96.25 93 ARG A C 1
ATOM 710 O O . ARG A 1 93 ? -1.814 1.789 11.454 1.00 96.25 93 ARG A O 1
ATOM 717 N N . ALA A 1 94 ? -3.233 3.416 12.046 1.00 96.25 94 ALA A N 1
ATOM 718 C CA . ALA A 1 94 ? -4.039 2.559 12.915 1.00 96.25 94 ALA A CA 1
ATOM 719 C C . ALA A 1 94 ? -4.677 1.361 12.184 1.00 96.25 94 ALA A C 1
ATOM 721 O O . ALA A 1 94 ? -4.961 0.345 12.812 1.00 96.25 94 ALA A O 1
ATOM 722 N N . ALA A 1 95 ? -4.959 1.482 10.884 1.00 95.94 95 ALA A N 1
ATOM 723 C CA . ALA A 1 95 ? -5.444 0.374 10.066 1.00 95.94 95 ALA A CA 1
ATOM 724 C C . ALA A 1 95 ? -4.314 -0.604 9.704 1.00 95.94 95 ALA A C 1
ATOM 726 O O . ALA A 1 95 ? -4.507 -1.812 9.790 1.00 95.94 95 ALA A O 1
ATOM 727 N N . VAL A 1 96 ? -3.128 -0.087 9.376 1.00 94.31 96 VAL A N 1
ATOM 728 C CA . VAL A 1 96 ? -1.924 -0.893 9.124 1.00 94.31 96 VAL A CA 1
ATOM 729 C C . VAL A 1 96 ? -1.510 -1.682 10.365 1.00 94.31 96 VAL A C 1
ATOM 731 O O . VAL A 1 96 ? -1.250 -2.873 10.255 1.00 94.31 96 VAL A O 1
ATOM 734 N N . ASP A 1 97 ? -1.530 -1.066 11.549 1.00 94.69 97 ASP A N 1
ATOM 735 C CA . ASP A 1 97 ? -1.208 -1.752 12.808 1.00 94.69 97 ASP A CA 1
ATOM 736 C C . ASP A 1 97 ? -2.145 -2.949 13.059 1.00 94.69 97 ASP A C 1
ATOM 738 O O . ASP A 1 97 ? -1.726 -3.978 13.582 1.00 94.69 97 ASP A O 1
ATOM 742 N N . LYS A 1 98 ? -3.416 -2.843 12.649 1.00 93.50 98 LYS A N 1
ATOM 743 C CA . LYS A 1 98 ? -4.387 -3.943 12.748 1.00 93.50 98 LYS A CA 1
ATOM 744 C C . LYS A 1 98 ? -4.147 -5.044 11.728 1.00 93.50 98 LYS A C 1
ATOM 746 O O . LYS A 1 98 ? -4.295 -6.205 12.080 1.00 93.50 98 LYS A O 1
ATOM 751 N N . LEU A 1 99 ? -3.771 -4.686 10.501 1.00 91.81 99 LEU A N 1
ATOM 752 C CA . LEU A 1 99 ? -3.394 -5.663 9.477 1.00 91.81 99 LEU A CA 1
ATOM 753 C C . LEU A 1 99 ? -2.160 -6.461 9.911 1.00 91.81 99 LEU A C 1
ATOM 755 O O . LEU A 1 99 ? -2.159 -7.677 9.776 1.00 91.81 99 LEU A O 1
ATOM 759 N N . PHE A 1 100 ? -1.156 -5.806 10.505 1.00 90.69 100 PHE A N 1
ATOM 760 C CA . PHE A 1 100 ? -0.008 -6.511 11.083 1.00 90.69 100 PHE A CA 1
ATOM 761 C C . PHE A 1 100 ? -0.412 -7.434 12.233 1.00 90.69 100 PHE A C 1
ATOM 763 O O . PHE A 1 100 ? 0.015 -8.578 12.256 1.00 90.69 100 PHE A O 1
ATOM 770 N N . ALA A 1 101 ? -1.283 -6.984 13.140 1.00 90.25 101 ALA A N 1
ATOM 771 C CA . ALA A 1 101 ? -1.774 -7.845 14.214 1.00 90.25 101 ALA A CA 1
ATOM 772 C C . ALA A 1 101 ? -2.575 -9.057 13.692 1.00 90.25 101 ALA A C 1
ATOM 774 O O . ALA A 1 101 ? -2.484 -10.135 14.270 1.00 90.25 101 ALA A O 1
ATOM 775 N N . ALA A 1 102 ? -3.354 -8.893 12.616 1.00 88.50 102 ALA A N 1
ATOM 776 C CA . ALA A 1 102 ? -4.070 -9.995 11.971 1.00 88.50 102 ALA A CA 1
ATOM 777 C C . ALA A 1 102 ? -3.099 -10.996 11.326 1.00 88.50 102 ALA A C 1
ATOM 779 O O . ALA A 1 102 ? -3.240 -12.198 11.533 1.00 88.50 102 ALA A O 1
ATOM 780 N N . LEU A 1 103 ? -2.075 -10.495 10.629 1.00 86.81 103 LEU A N 1
ATOM 781 C CA . LEU A 1 103 ? -1.010 -11.320 10.062 1.00 86.81 103 LEU A CA 1
ATOM 782 C C . LEU A 1 103 ? -0.256 -12.096 11.149 1.00 86.81 103 LEU A C 1
ATOM 784 O O . LEU A 1 103 ? -0.031 -13.291 11.001 1.00 86.81 103 LEU A O 1
ATOM 788 N N . ASP A 1 104 ? 0.097 -11.441 12.258 1.00 87.56 104 ASP A N 1
ATOM 789 C CA . ASP A 1 104 ? 0.771 -12.095 13.382 1.00 87.56 104 ASP A CA 1
ATOM 790 C C . ASP A 1 104 ? -0.079 -13.243 13.956 1.00 87.56 104 ASP A C 1
ATOM 792 O O . ASP A 1 104 ? 0.462 -14.281 14.330 1.00 87.56 104 ASP A O 1
ATOM 796 N N . LEU A 1 105 ? -1.407 -13.092 14.021 1.00 85.69 105 LEU A N 1
ATOM 797 C CA . LEU A 1 105 ? -2.310 -14.161 14.462 1.00 85.69 105 LEU A CA 1
ATOM 798 C C . LEU A 1 105 ? -2.317 -15.344 13.483 1.00 85.69 105 LEU A C 1
ATOM 800 O O . LEU A 1 105 ? -2.117 -16.476 13.917 1.00 85.69 105 LEU A O 1
ATOM 804 N N . GLU A 1 106 ? -2.472 -15.089 12.182 1.00 83.19 106 GLU A N 1
ATOM 805 C CA . GLU A 1 106 ? -2.463 -16.137 11.149 1.00 83.19 106 GLU A CA 1
ATOM 806 C C . GLU A 1 106 ? -1.120 -16.892 11.104 1.00 83.19 106 GLU A C 1
ATOM 808 O O . GLU A 1 106 ? -1.077 -18.124 11.027 1.00 83.19 106 GLU A O 1
ATOM 813 N N . MET A 1 107 ? -0.005 -16.164 11.231 1.00 83.25 107 MET A N 1
ATOM 814 C CA . MET A 1 107 ? 1.343 -16.739 11.265 1.00 83.25 107 MET A CA 1
ATOM 815 C C . MET A 1 107 ? 1.629 -17.537 12.546 1.00 83.25 107 MET A C 1
ATOM 817 O O . MET A 1 107 ? 2.418 -18.485 12.525 1.00 83.25 107 MET A O 1
ATOM 821 N N . ASN A 1 108 ? 0.998 -17.179 13.669 1.00 75.75 108 ASN A N 1
ATOM 822 C CA . ASN A 1 108 ? 1.118 -17.934 14.917 1.00 75.75 108 ASN A CA 1
ATOM 823 C C . ASN A 1 108 ? 0.354 -19.264 14.855 1.00 75.75 108 ASN A C 1
ATOM 825 O O . ASN A 1 108 ? 0.852 -20.272 15.355 1.00 75.75 108 ASN A O 1
ATOM 829 N N . GLU A 1 109 ? -0.817 -19.302 14.212 1.00 57.25 109 GLU A N 1
ATOM 830 C CA . GLU A 1 109 ? -1.570 -20.550 14.010 1.00 57.25 109 GLU A CA 1
ATOM 831 C C . GLU A 1 109 ? -0.807 -21.548 13.122 1.00 57.25 109 GLU A C 1
ATOM 833 O O . GLU A 1 109 ? -0.874 -22.759 13.340 1.00 57.25 109 GLU A O 1
ATOM 838 N N . THR A 1 110 ? 0.008 -21.057 12.183 1.00 56.59 110 THR A N 1
ATOM 839 C CA . THR A 1 110 ? 0.845 -21.901 11.315 1.00 56.59 110 THR A CA 1
ATOM 840 C C . THR A 1 110 ? 2.074 -22.499 12.015 1.00 56.59 110 THR A C 1
ATOM 842 O O . THR A 1 110 ? 2.627 -23.475 11.513 1.00 56.59 110 THR A O 1
ATOM 845 N N . GLN A 1 111 ? 2.492 -21.989 13.184 1.00 49.16 111 GLN A N 1
ATOM 846 C CA . GLN A 1 111 ? 3.621 -22.538 13.962 1.00 49.16 111 GLN A CA 1
ATOM 847 C C . GLN A 1 111 ? 3.210 -23.542 15.058 1.00 49.16 111 GLN A C 1
ATOM 849 O O . GLN A 1 111 ? 4.078 -24.082 15.742 1.00 49.16 111 GLN A O 1
ATOM 854 N N . GLY A 1 112 ? 1.911 -23.815 15.230 1.00 43.94 112 GLY A N 1
ATOM 855 C CA . GLY A 1 112 ? 1.386 -24.648 16.322 1.00 43.94 112 GLY A CA 1
ATOM 856 C C . GLY A 1 112 ? 1.050 -26.107 15.988 1.00 43.94 112 GLY A C 1
ATOM 857 O O . GLY A 1 112 ? 0.631 -26.826 16.888 1.00 43.94 112 GLY A O 1
ATOM 858 N N . ASN A 1 113 ? 1.215 -26.553 14.737 1.00 41.53 113 ASN A N 1
ATOM 859 C CA . ASN A 1 113 ? 0.857 -27.910 14.292 1.00 41.53 113 ASN A CA 1
ATOM 860 C C . ASN A 1 113 ? 1.987 -28.571 13.477 1.00 41.53 113 ASN A C 1
ATOM 862 O O . ASN A 1 113 ? 1.813 -28.866 12.293 1.00 41.53 113 ASN A O 1
ATOM 866 N N . ALA A 1 114 ? 3.138 -28.806 14.109 1.00 38.44 114 ALA A N 1
ATOM 867 C CA . ALA A 1 114 ? 4.199 -29.672 13.588 1.00 38.44 114 ALA A CA 1
ATOM 868 C C . ALA A 1 114 ? 4.660 -30.659 14.665 1.00 38.44 114 ALA A C 1
ATOM 870 O O . ALA A 1 114 ? 4.816 -30.221 15.828 1.00 38.44 114 ALA A O 1
#

pLDDT: mean 88.26, std 14.2, range [38.44, 97.88]

Sequence (114 aa):
MTDIRKPVQRPDSETQDAMRRMIHAHLMDATARGSRAAGCTGMSFVMIGMTIWAGELAELDPRSLSKMLDALSVIYDPAANATQKARAEKRRRAAVDKLFAALDLEMNETQGNA

Secondary structure (DSSP, 8-state):
----SPP-----HHHHHHHHHHHHHHHHHHHHHHHHHTTS-HHHHHHHHHHHHHHHHHHH-HHHHHHHHHHHHHHH-TT--HHHHHHHHHHHHHHHHHHHHHHHHHHHHTTS--